Protein AF-A0A1G3ACJ4-F1 (afdb_monomer_lite)

Structure (mmCIF, N/CA/C/O backbone):
data_AF-A0A1G3ACJ4-F1
#
_entry.id   AF-A0A1G3ACJ4-F1
#
loop_
_atom_site.group_PDB
_atom_site.id
_atom_site.type_symbol
_atom_site.label_atom_id
_atom_site.label_alt_id
_atom_site.label_comp_id
_atom_site.label_asym_id
_atom_site.label_entity_id
_atom_site.label_seq_id
_atom_site.pdbx_PDB_ins_code
_atom_site.Cartn_x
_atom_site.Cartn_y
_atom_site.Cartn_z
_atom_site.occupancy
_atom_site.B_iso_or_equiv
_atom_site.auth_seq_id
_atom_site.auth_comp_id
_atom_site.auth_asym_id
_atom_site.auth_atom_id
_atom_site.pdbx_PDB_model_num
ATOM 1 N N . MET A 1 1 ? 41.828 39.506 -102.537 1.00 53.28 1 MET A N 1
ATOM 2 C CA . MET A 1 1 ? 41.657 38.354 -101.626 1.00 53.28 1 MET A CA 1
ATOM 3 C C . MET A 1 1 ? 42.676 38.494 -100.517 1.00 53.28 1 MET A C 1
ATOM 5 O O . MET A 1 1 ? 43.828 38.128 -100.675 1.00 53.28 1 MET A O 1
ATOM 9 N N . THR A 1 2 ? 42.312 39.308 -99.537 1.00 60.16 2 THR A N 1
ATOM 10 C CA . THR A 1 2 ? 43.095 40.489 -99.146 1.00 60.16 2 THR A CA 1
ATOM 11 C C . THR A 1 2 ? 42.819 40.758 -97.682 1.00 60.16 2 THR A C 1
ATOM 13 O O . THR A 1 2 ? 41.672 41.057 -97.383 1.00 60.16 2 THR A O 1
ATOM 16 N N . ALA A 1 3 ? 43.843 40.662 -96.823 1.00 72.06 3 ALA A N 1
ATOM 17 C CA . ALA A 1 3 ? 43.945 41.098 -95.415 1.00 72.06 3 ALA A CA 1
ATOM 18 C C . ALA A 1 3 ? 42.820 40.702 -94.423 1.00 72.06 3 ALA A C 1
ATOM 20 O O . ALA A 1 3 ? 43.112 40.207 -93.339 1.00 72.06 3 ALA A O 1
ATOM 21 N N . VAL A 1 4 ? 41.552 40.886 -94.781 1.00 78.25 4 VAL A N 1
ATOM 22 C CA . VAL A 1 4 ? 40.337 40.529 -94.042 1.00 78.25 4 VAL A CA 1
ATOM 23 C C . VAL A 1 4 ? 40.245 39.024 -93.793 1.00 78.25 4 VAL A C 1
ATOM 25 O O . VAL A 1 4 ? 40.019 38.627 -92.657 1.00 78.25 4 VAL A O 1
ATOM 28 N N . GLU A 1 5 ? 40.497 38.178 -94.799 1.00 78.31 5 GLU A N 1
ATOM 29 C CA . GLU A 1 5 ? 40.516 36.712 -94.621 1.00 78.31 5 GLU A CA 1
ATOM 30 C C . GLU A 1 5 ? 41.613 36.275 -93.639 1.00 78.31 5 GLU A C 1
ATOM 32 O O . GLU 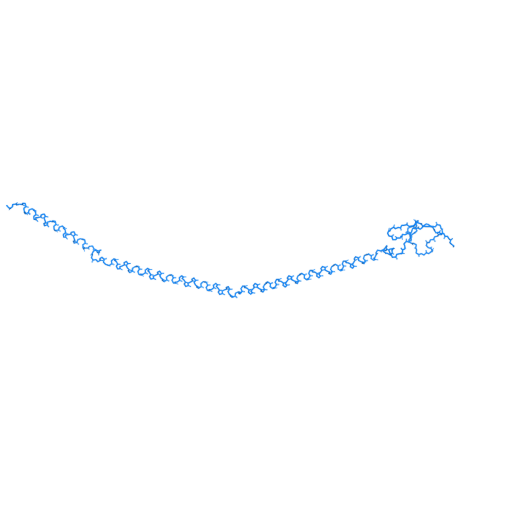A 1 5 ? 41.388 35.417 -92.788 1.00 78.31 5 GLU A O 1
ATOM 37 N N . GLN A 1 6 ? 42.784 36.916 -93.703 1.00 83.12 6 GLN A N 1
ATOM 38 C CA . GLN A 1 6 ? 43.903 36.624 -92.807 1.00 83.12 6 GLN A CA 1
ATOM 39 C C . GLN A 1 6 ? 43.626 37.095 -91.371 1.00 83.12 6 GLN A C 1
ATOM 41 O O . GLN A 1 6 ? 43.953 36.391 -90.418 1.00 83.12 6 GLN A O 1
ATOM 46 N N . ASN A 1 7 ? 42.987 38.256 -91.198 1.00 84.88 7 ASN A N 1
ATOM 47 C CA . ASN A 1 7 ? 42.590 38.767 -89.885 1.00 84.88 7 ASN A CA 1
ATOM 48 C C . ASN A 1 7 ? 41.480 37.902 -89.266 1.00 84.88 7 ASN A C 1
ATOM 50 O O . ASN A 1 7 ? 41.590 37.505 -88.109 1.00 84.88 7 ASN A O 1
ATOM 54 N N . LEU A 1 8 ? 40.476 37.505 -90.057 1.00 87.62 8 LEU A N 1
ATOM 55 C CA . LEU A 1 8 ? 39.421 36.591 -89.621 1.00 87.62 8 LEU A CA 1
ATOM 56 C C . LEU A 1 8 ? 40.005 35.242 -89.182 1.00 87.62 8 LEU A C 1
ATOM 58 O O . LEU A 1 8 ? 39.664 34.746 -88.113 1.00 87.62 8 LEU A O 1
ATOM 62 N N . LYS A 1 9 ? 40.941 34.683 -89.960 1.00 89.69 9 LYS A N 1
ATOM 63 C CA . LYS A 1 9 ? 41.636 33.436 -89.619 1.00 89.69 9 LYS A CA 1
ATOM 64 C C . LYS A 1 9 ? 42.431 33.565 -88.316 1.00 89.69 9 LYS A C 1
ATOM 66 O O . LYS A 1 9 ? 42.367 32.676 -87.473 1.00 89.69 9 LYS A O 1
ATOM 71 N N . ASN A 1 10 ? 43.122 34.687 -88.113 1.00 88.06 10 ASN A N 1
ATOM 72 C CA . ASN A 1 10 ? 43.861 34.953 -86.879 1.00 88.06 10 ASN A CA 1
ATOM 73 C C . ASN A 1 10 ? 42.936 35.116 -85.662 1.00 88.06 10 ASN A C 1
ATOM 75 O O . ASN A 1 10 ? 43.229 34.561 -84.607 1.00 88.06 10 ASN A O 1
ATOM 79 N N . GLN A 1 11 ? 41.808 35.819 -85.800 1.00 90.81 11 GLN A N 1
ATOM 80 C CA . GLN A 1 11 ? 40.818 35.963 -84.725 1.00 90.81 11 GLN A CA 1
ATOM 81 C C . GLN A 1 11 ? 40.123 34.639 -84.393 1.00 90.81 11 GLN A C 1
ATOM 83 O O . GLN A 1 11 ? 39.900 34.344 -83.219 1.00 90.81 11 GLN A O 1
ATOM 88 N N . LEU A 1 12 ? 39.819 33.820 -85.406 1.00 90.62 12 LEU A N 1
ATOM 89 C CA . LEU A 1 12 ? 39.242 32.491 -85.215 1.00 90.62 12 LEU A CA 1
ATOM 90 C C . LEU A 1 12 ? 40.225 31.577 -84.472 1.00 90.62 12 LEU A C 1
ATOM 92 O O . LEU A 1 12 ? 39.853 30.957 -83.481 1.00 90.62 12 LEU A O 1
ATOM 96 N N . ASN A 1 13 ? 41.496 31.569 -84.888 1.00 92.19 13 ASN A N 1
ATOM 97 C CA . ASN A 1 13 ? 42.554 30.814 -84.216 1.00 92.19 13 ASN A CA 1
ATOM 98 C C . ASN A 1 13 ? 42.772 31.295 -82.776 1.00 92.19 13 ASN A C 1
ATOM 100 O O . ASN A 1 13 ? 42.931 30.476 -81.878 1.00 92.19 13 ASN A O 1
ATOM 104 N N . ALA A 1 14 ? 42.733 32.608 -82.529 1.00 90.69 14 ALA A N 1
ATOM 105 C CA . ALA A 1 14 ? 42.829 33.155 -81.179 1.00 90.69 14 ALA A CA 1
ATOM 106 C C . ALA A 1 14 ? 41.651 32.711 -80.294 1.00 90.69 14 ALA A C 1
ATOM 108 O O . ALA A 1 14 ? 41.868 32.319 -79.151 1.00 90.69 14 ALA A O 1
ATOM 109 N N . ARG A 1 15 ? 40.416 32.703 -80.822 1.00 92.50 15 ARG A N 1
ATOM 110 C CA . ARG A 1 15 ? 39.243 32.201 -80.087 1.00 92.50 15 ARG A CA 1
ATOM 111 C C . ARG A 1 15 ? 39.298 30.702 -79.820 1.00 92.50 15 ARG A C 1
ATOM 113 O O . ARG A 1 15 ? 38.922 30.292 -78.728 1.00 92.50 15 ARG A O 1
ATOM 120 N N . ILE A 1 16 ? 39.760 29.905 -80.782 1.00 93.31 16 ILE A N 1
ATOM 121 C CA . ILE A 1 16 ? 39.938 28.458 -80.599 1.00 93.31 16 ILE A CA 1
ATOM 122 C C . ILE A 1 16 ? 40.993 28.201 -79.519 1.00 93.31 16 ILE A C 1
ATOM 124 O O . ILE A 1 16 ? 40.719 27.470 -78.576 1.00 93.31 16 ILE A O 1
ATOM 128 N N . ASN A 1 17 ? 42.142 28.878 -79.584 1.00 93.00 17 ASN A N 1
ATOM 129 C CA . ASN A 1 17 ? 43.199 28.744 -78.579 1.00 93.00 17 ASN A CA 1
ATOM 130 C C . ASN A 1 17 ? 42.731 29.164 -77.177 1.00 93.00 17 ASN A C 1
ATOM 132 O O . ASN A 1 17 ? 43.052 28.489 -76.201 1.00 93.00 17 ASN A O 1
ATOM 136 N N . GLN A 1 18 ? 41.953 30.248 -77.071 1.00 93.06 18 GLN A N 1
ATOM 137 C CA . GLN A 1 18 ? 41.377 30.676 -75.796 1.00 93.06 18 GLN A CA 1
ATOM 138 C C . GLN A 1 18 ? 40.387 29.636 -75.257 1.00 93.06 18 GLN A C 1
ATOM 140 O O . GLN A 1 18 ? 40.488 29.239 -74.102 1.00 93.06 18 GLN A O 1
ATOM 145 N N . ALA A 1 19 ? 39.484 29.129 -76.102 1.00 90.19 19 ALA A N 1
ATOM 146 C CA . ALA A 1 19 ? 38.529 28.096 -75.709 1.00 90.19 19 ALA A CA 1
ATOM 147 C C . ALA A 1 19 ? 39.223 26.784 -75.297 1.00 90.19 19 ALA A C 1
ATOM 149 O O . ALA A 1 19 ? 38.794 26.131 -74.347 1.00 90.19 19 ALA A O 1
ATOM 150 N N . GLU A 1 20 ? 40.318 26.406 -75.963 1.00 89.62 20 GLU A N 1
ATOM 151 C CA . GLU A 1 20 ? 41.140 25.256 -75.576 1.00 89.62 20 GLU A CA 1
ATOM 152 C C . GLU A 1 20 ? 41.832 25.463 -74.223 1.00 89.62 20 GLU A C 1
ATOM 154 O O . GLU A 1 20 ? 41.901 24.531 -73.418 1.00 89.62 20 GLU A O 1
ATOM 159 N N . GLN A 1 21 ? 42.340 26.668 -73.950 1.00 88.00 21 GLN A N 1
ATOM 160 C CA . GLN A 1 21 ? 42.931 27.011 -72.655 1.00 88.00 21 GLN A CA 1
ATOM 161 C C . GLN A 1 21 ? 41.885 26.986 -71.536 1.00 88.00 21 GLN A C 1
ATOM 163 O O . GLN A 1 21 ? 42.122 26.357 -70.503 1.00 88.00 21 GLN A O 1
ATOM 168 N N . ASP A 1 22 ? 40.716 27.583 -71.763 1.00 86.75 22 ASP A N 1
ATOM 169 C CA . ASP A 1 22 ? 39.612 27.600 -70.802 1.00 86.75 22 ASP A CA 1
ATOM 170 C C . ASP A 1 22 ? 39.124 26.173 -70.505 1.00 86.75 22 ASP A C 1
ATOM 172 O O . ASP A 1 22 ? 38.965 25.785 -69.344 1.00 86.75 22 ASP A O 1
ATOM 176 N N . LEU A 1 23 ? 38.984 25.338 -71.542 1.00 84.62 23 LEU A N 1
ATOM 177 C CA . LEU A 1 23 ? 38.618 23.932 -71.391 1.00 84.62 23 LEU A CA 1
ATOM 178 C C . LEU A 1 23 ? 39.677 23.149 -70.603 1.00 84.62 23 LEU A C 1
ATOM 180 O O . LEU A 1 23 ? 39.325 22.347 -69.738 1.00 84.62 23 LEU A O 1
ATOM 184 N N . ARG A 1 24 ? 40.973 23.396 -70.840 1.00 84.81 24 ARG A N 1
ATOM 185 C CA . ARG A 1 24 ? 42.052 22.772 -70.056 1.00 84.81 24 ARG A CA 1
ATOM 186 C C . ARG A 1 24 ? 41.996 23.164 -68.586 1.00 84.81 24 ARG A C 1
ATOM 188 O O . ARG A 1 24 ? 42.242 22.304 -67.749 1.00 84.81 24 ARG A O 1
ATOM 195 N N . ILE A 1 25 ? 41.669 24.414 -68.261 1.00 83.06 25 ILE A N 1
ATOM 196 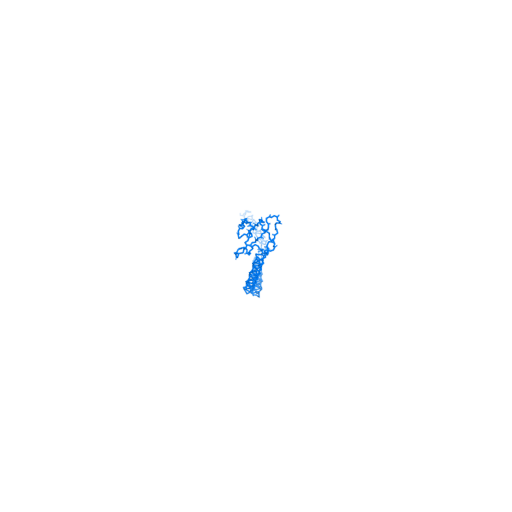C CA . ILE A 1 25 ? 41.537 24.875 -66.871 1.00 83.06 25 ILE A CA 1
ATOM 197 C C . ILE A 1 25 ? 40.345 24.189 -66.191 1.00 83.06 25 ILE A C 1
ATOM 199 O O . ILE A 1 25 ? 40.483 23.679 -65.078 1.00 83.06 25 ILE A O 1
ATOM 203 N N . ILE A 1 26 ? 39.201 24.098 -66.874 1.00 81.75 26 ILE A N 1
ATOM 204 C CA . ILE A 1 26 ? 38.004 23.420 -66.354 1.00 81.75 26 ILE A CA 1
ATOM 205 C C . ILE A 1 26 ? 38.286 21.930 -66.121 1.00 81.75 26 ILE A C 1
ATOM 207 O O . ILE A 1 26 ? 38.018 21.414 -65.038 1.00 81.75 26 ILE A O 1
ATOM 211 N N . LEU A 1 27 ? 38.902 21.248 -67.090 1.00 78.06 27 LEU A N 1
ATOM 212 C CA . LEU A 1 27 ? 39.286 19.836 -66.973 1.00 78.06 27 LEU A CA 1
ATOM 213 C C . LEU A 1 27 ? 40.483 19.607 -66.035 1.00 78.06 27 LEU A C 1
ATOM 215 O O . LEU A 1 27 ? 40.755 18.476 -65.630 1.00 78.06 27 LEU A O 1
ATOM 219 N N . ALA A 1 28 ? 41.225 20.653 -65.670 1.00 79.06 28 ALA A N 1
ATOM 220 C CA . ALA A 1 28 ? 42.271 20.564 -64.660 1.00 79.06 28 ALA A CA 1
ATOM 221 C C . ALA A 1 28 ? 41.711 20.543 -63.232 1.00 79.06 28 ALA A C 1
ATOM 223 O O . ALA A 1 28 ? 42.391 20.053 -62.329 1.00 79.06 28 ALA A O 1
ATOM 224 N N . ASN A 1 29 ? 40.480 21.019 -63.029 1.00 78.56 29 ASN A N 1
ATOM 225 C CA . ASN A 1 29 ? 39.829 21.018 -61.728 1.00 78.56 29 ASN A CA 1
ATOM 226 C C . ASN A 1 29 ? 39.467 19.582 -61.301 1.00 78.56 29 ASN A C 1
ATOM 228 O O . ASN A 1 29 ? 38.840 18.827 -62.049 1.00 78.56 29 ASN A O 1
ATOM 232 N N . ALA A 1 30 ? 39.853 19.210 -60.078 1.00 67.75 30 ALA A N 1
ATOM 233 C CA . ALA A 1 30 ? 39.649 17.877 -59.508 1.00 67.75 30 ALA A CA 1
ATOM 234 C C . ALA A 1 30 ? 38.178 17.422 -59.544 1.00 67.75 30 ALA A C 1
ATOM 236 O O . ALA A 1 30 ? 37.911 16.243 -59.773 1.00 67.75 30 ALA A O 1
ATOM 237 N N . VAL A 1 31 ? 37.239 18.368 -59.419 1.00 73.12 31 VAL A N 1
ATOM 238 C CA . VAL A 1 31 ? 35.789 18.123 -59.490 1.00 73.12 31 VAL A CA 1
ATOM 239 C C . VAL A 1 31 ? 35.368 17.554 -60.850 1.00 73.12 31 VAL A C 1
ATOM 241 O O . VAL A 1 31 ? 34.530 16.661 -60.905 1.00 73.12 31 VAL A O 1
ATOM 244 N N . PHE A 1 32 ? 35.967 18.023 -61.949 1.00 73.25 32 PHE A N 1
ATOM 245 C CA . PHE A 1 32 ? 35.639 17.563 -63.304 1.00 73.25 32 PHE A CA 1
ATOM 246 C C . PHE A 1 32 ? 36.535 16.418 -63.787 1.00 73.25 32 PHE A C 1
ATOM 248 O O . PHE A 1 32 ? 36.164 15.709 -64.720 1.00 73.25 32 PHE A O 1
ATOM 255 N N . ARG A 1 33 ? 37.683 16.190 -63.135 1.00 71.94 33 ARG A N 1
ATOM 256 C CA . ARG A 1 33 ? 38.529 15.011 -63.389 1.00 71.94 33 ARG A CA 1
ATOM 257 C C . ARG A 1 33 ? 37.913 13.724 -62.860 1.00 71.94 33 ARG A C 1
ATOM 259 O O . ARG A 1 33 ? 38.084 12.681 -63.483 1.00 71.94 33 ARG A O 1
ATOM 266 N N . ASN A 1 34 ? 37.225 13.785 -61.720 1.00 75.44 34 ASN A N 1
ATOM 267 C CA . ASN A 1 34 ? 36.557 12.623 -61.143 1.00 75.44 34 ASN A CA 1
ATOM 268 C C . ASN A 1 34 ? 35.243 13.007 -60.438 1.00 75.44 34 ASN A C 1
ATOM 270 O O . ASN A 1 34 ? 35.125 12.876 -59.224 1.00 75.44 34 ASN A O 1
ATOM 274 N N . PRO A 1 35 ? 34.222 13.465 -61.179 1.00 77.31 35 PRO A N 1
ATOM 275 C CA . PRO A 1 35 ? 32.952 13.888 -60.582 1.00 77.31 35 PRO A CA 1
ATOM 276 C C . PRO A 1 35 ? 32.244 12.754 -59.826 1.00 77.31 35 PRO A C 1
ATOM 278 O O . PRO A 1 35 ? 31.490 13.000 -58.887 1.00 77.31 35 PRO A O 1
ATOM 281 N N . LEU A 1 36 ? 32.512 11.500 -60.203 1.00 82.62 36 LEU A N 1
ATOM 282 C CA . LEU A 1 36 ? 31.947 10.329 -59.541 1.00 82.62 36 LEU A CA 1
ATOM 283 C C . LEU A 1 36 ? 32.551 10.072 -58.157 1.00 82.62 36 LEU A C 1
ATOM 285 O O . LEU A 1 36 ? 31.879 9.439 -57.348 1.00 82.62 36 LEU A O 1
ATOM 289 N N . SER A 1 37 ? 33.770 10.540 -57.855 1.00 84.38 37 SER A N 1
ATOM 290 C CA . SER A 1 37 ? 34.347 10.339 -56.520 1.00 84.38 37 SER A CA 1
ATOM 291 C C . SER A 1 37 ? 33.576 11.113 -55.459 1.00 84.38 37 SER A C 1
ATOM 293 O O . SER A 1 37 ? 33.232 10.532 -54.447 1.00 84.38 37 SER A O 1
ATOM 295 N N . LEU A 1 38 ? 33.174 12.358 -55.734 1.00 83.94 38 LEU A N 1
ATOM 296 C CA . LEU A 1 38 ? 32.375 13.163 -54.798 1.00 83.94 38 LEU A CA 1
ATOM 297 C C . LEU A 1 38 ? 31.038 12.498 -54.447 1.00 83.94 38 LEU A C 1
ATOM 299 O O . LEU A 1 38 ? 30.610 12.514 -53.296 1.00 83.94 38 LEU A O 1
ATOM 303 N N . VAL A 1 39 ? 30.384 11.897 -55.444 1.00 88.56 39 VAL A N 1
ATOM 304 C CA . VAL A 1 39 ? 29.134 11.158 -55.234 1.00 88.56 39 VAL A CA 1
ATOM 305 C C . VAL A 1 39 ? 29.391 9.883 -54.433 1.00 88.56 39 VAL A C 1
ATOM 307 O O . VAL A 1 39 ? 28.620 9.584 -53.529 1.00 88.56 39 VAL A O 1
ATOM 310 N N . ARG A 1 40 ? 30.475 9.155 -54.724 1.00 90.00 40 ARG A N 1
ATOM 311 C CA . ARG A 1 40 ? 30.853 7.940 -53.985 1.00 90.00 40 ARG A CA 1
ATOM 312 C C . ARG A 1 40 ? 31.224 8.235 -52.537 1.00 90.00 40 ARG A C 1
ATOM 314 O O . ARG A 1 40 ? 30.780 7.509 -51.659 1.00 90.00 40 ARG A O 1
ATOM 321 N N . ASP A 1 41 ? 31.962 9.309 -52.286 1.00 89.50 41 ASP A N 1
ATOM 322 C CA . ASP A 1 41 ? 32.347 9.733 -50.940 1.00 89.50 41 ASP A CA 1
ATOM 323 C C . ASP A 1 41 ? 31.099 10.117 -50.131 1.00 89.50 41 ASP A C 1
ATOM 325 O O . ASP A 1 41 ? 30.941 9.698 -48.986 1.00 89.50 41 ASP A O 1
ATOM 329 N N . ALA A 1 42 ? 30.156 10.844 -50.747 1.00 89.75 42 ALA A N 1
ATOM 330 C CA . ALA A 1 42 ? 28.875 11.173 -50.126 1.00 89.75 42 ALA A CA 1
ATOM 331 C C . ALA A 1 42 ? 27.997 9.931 -49.876 1.00 89.75 42 ALA A C 1
ATOM 333 O O . ALA A 1 42 ? 27.357 9.840 -48.829 1.00 89.75 42 ALA A O 1
ATOM 334 N N . GLN A 1 43 ? 27.975 8.972 -50.809 1.00 94.81 43 GLN A N 1
ATOM 335 C CA . GLN A 1 43 ? 27.293 7.684 -50.636 1.00 94.81 43 GLN A CA 1
ATOM 336 C C . GLN A 1 43 ? 27.896 6.891 -49.474 1.00 94.81 43 GLN A C 1
ATOM 338 O O . GLN A 1 43 ? 27.156 6.446 -48.604 1.00 94.81 43 GLN A O 1
ATOM 343 N N . GLN A 1 44 ? 29.224 6.794 -49.405 1.00 95.50 44 GLN A N 1
ATOM 344 C CA . GLN A 1 44 ? 29.914 6.114 -48.314 1.00 95.50 44 GLN A CA 1
ATOM 345 C C . GLN A 1 44 ? 29.612 6.773 -46.960 1.00 95.50 44 GLN A C 1
ATOM 347 O O . GLN A 1 44 ? 29.309 6.079 -45.993 1.00 95.50 44 GLN A O 1
ATOM 352 N N . HIS A 1 45 ? 29.623 8.107 -46.889 1.00 96.00 45 HIS A N 1
ATOM 353 C CA . HIS A 1 45 ? 29.247 8.826 -45.669 1.00 96.00 45 HIS A CA 1
ATOM 354 C C . HIS A 1 45 ? 27.797 8.550 -45.252 1.00 96.00 45 HIS A C 1
ATOM 356 O O . HIS A 1 45 ? 27.510 8.393 -44.065 1.00 96.00 45 HIS A O 1
ATOM 362 N N . LEU A 1 46 ? 26.872 8.482 -46.215 1.00 96.50 46 LEU A N 1
ATOM 363 C CA . LEU A 1 46 ? 25.479 8.140 -45.940 1.00 96.50 46 LEU A CA 1
ATOM 364 C C . LEU A 1 46 ? 25.351 6.710 -45.400 1.00 96.50 46 LEU A C 1
ATOM 366 O O . LEU A 1 46 ? 24.611 6.502 -44.440 1.00 96.50 46 LEU A O 1
ATOM 370 N N . ASP A 1 47 ? 26.084 5.754 -45.972 1.00 97.38 47 ASP A N 1
ATOM 371 C CA . ASP A 1 47 ? 26.086 4.358 -45.529 1.00 97.38 47 ASP A CA 1
ATOM 372 C C . ASP A 1 47 ? 26.645 4.217 -44.105 1.00 97.38 47 ASP A C 1
ATOM 374 O O . ASP A 1 47 ? 26.053 3.530 -43.269 1.00 97.38 47 ASP A O 1
ATOM 378 N N . GLU A 1 48 ? 27.738 4.919 -43.789 1.00 97.25 48 GLU A N 1
ATOM 379 C CA . GLU A 1 48 ? 28.329 4.961 -42.446 1.00 97.25 48 GLU A CA 1
ATOM 380 C C . GLU A 1 48 ? 27.355 5.558 -41.417 1.00 97.25 48 GLU A C 1
ATOM 382 O O . GLU A 1 48 ? 27.142 4.982 -40.345 1.00 97.25 48 GLU A O 1
ATOM 387 N N . LEU A 1 49 ? 26.701 6.676 -41.756 1.00 96.88 49 LEU A N 1
ATOM 388 C CA . LEU A 1 49 ? 25.695 7.304 -40.897 1.00 96.88 49 LEU A CA 1
ATOM 389 C C . LEU A 1 49 ? 24.460 6.417 -40.714 1.00 96.88 49 LEU A C 1
ATOM 391 O O . LEU A 1 49 ? 23.942 6.311 -39.600 1.00 96.88 49 LEU A O 1
ATOM 395 N N . ALA A 1 50 ? 23.992 5.759 -41.776 1.00 96.94 50 ALA A N 1
ATOM 396 C CA . ALA A 1 50 ? 22.853 4.851 -41.718 1.00 96.94 50 ALA A CA 1
ATOM 397 C C . ALA A 1 50 ? 23.158 3.630 -40.839 1.00 96.94 50 ALA A C 1
ATOM 399 O O . ALA A 1 50 ? 22.348 3.272 -39.979 1.00 96.94 50 ALA A O 1
ATOM 400 N N . ALA A 1 51 ? 24.339 3.027 -40.997 1.00 96.44 51 ALA A N 1
ATOM 401 C CA . ALA A 1 51 ? 24.788 1.919 -40.161 1.00 96.44 51 ALA A CA 1
ATOM 402 C C . ALA A 1 51 ? 24.912 2.340 -38.687 1.00 96.44 51 ALA A C 1
ATOM 404 O O . ALA A 1 51 ? 24.402 1.647 -37.802 1.00 96.44 51 ALA A O 1
ATOM 405 N N . GLY A 1 52 ? 25.510 3.508 -38.426 1.00 97.44 52 GLY A N 1
ATOM 406 C CA . GLY A 1 52 ? 25.626 4.069 -37.081 1.00 97.44 52 GLY A CA 1
ATOM 407 C C . GLY A 1 52 ? 24.264 4.327 -36.433 1.00 97.44 52 GLY A C 1
ATOM 408 O O . GLY A 1 52 ? 24.042 3.951 -35.282 1.00 97.44 52 GLY A O 1
ATOM 409 N N . LEU A 1 53 ? 23.316 4.896 -37.183 1.00 97.19 53 LEU A N 1
ATOM 410 C CA . LEU A 1 53 ? 21.961 5.149 -36.697 1.00 97.19 53 LEU A CA 1
ATOM 411 C C . LEU A 1 53 ? 21.244 3.851 -36.311 1.00 97.19 53 LEU A C 1
ATOM 413 O O . LEU A 1 53 ? 20.620 3.785 -35.251 1.00 97.19 53 LEU A O 1
ATOM 417 N N . VAL A 1 54 ? 21.344 2.813 -37.145 1.00 97.44 54 VAL A N 1
ATOM 418 C CA . VAL A 1 54 ? 20.737 1.505 -36.864 1.00 97.44 54 VAL A CA 1
ATOM 419 C C . VAL A 1 54 ? 21.295 0.912 -35.572 1.00 97.44 54 VAL A C 1
ATOM 421 O O . VAL A 1 54 ? 20.524 0.401 -34.758 1.00 97.44 54 VAL A O 1
ATOM 424 N N . GLU A 1 55 ? 22.607 0.995 -35.359 1.00 97.50 55 GLU A N 1
ATOM 425 C CA . GLU A 1 55 ? 23.240 0.445 -34.162 1.00 97.50 55 GLU A CA 1
ATOM 426 C C . GLU A 1 55 ? 22.836 1.208 -32.895 1.00 97.50 55 GLU A C 1
ATOM 428 O O . GLU A 1 55 ? 22.455 0.600 -31.892 1.00 97.50 55 GLU A O 1
ATOM 433 N N . VAL A 1 56 ? 22.796 2.542 -32.962 1.00 98.12 56 VAL A N 1
ATOM 434 C CA . VAL A 1 56 ? 22.324 3.380 -31.850 1.00 98.12 56 VAL A CA 1
ATOM 435 C C . VAL A 1 56 ? 20.864 3.072 -31.511 1.00 98.12 56 VAL A C 1
ATOM 437 O O . VAL A 1 56 ? 20.535 2.876 -30.341 1.00 98.12 56 VAL A O 1
ATOM 440 N N . ILE A 1 57 ? 19.982 2.965 -32.511 1.00 97.81 57 ILE A N 1
ATOM 441 C CA . ILE A 1 57 ? 18.564 2.641 -32.290 1.00 97.81 57 ILE A CA 1
ATOM 442 C C . ILE A 1 57 ? 18.411 1.261 -31.637 1.00 97.81 57 ILE A C 1
ATOM 444 O O . ILE A 1 57 ? 17.623 1.109 -30.698 1.00 97.81 57 ILE A O 1
ATOM 448 N N . LYS A 1 58 ? 19.167 0.254 -32.092 1.00 98.06 58 LYS A N 1
ATOM 449 C CA . LYS A 1 58 ? 19.161 -1.086 -31.483 1.00 98.06 58 LYS A CA 1
ATOM 450 C C . LYS A 1 58 ? 19.628 -1.051 -30.030 1.00 98.06 58 LYS A C 1
ATOM 452 O O . LYS A 1 58 ? 18.987 -1.676 -29.180 1.00 98.06 58 LYS A O 1
ATOM 457 N N . GLY A 1 59 ? 20.694 -0.306 -29.740 1.00 98.06 59 GLY A N 1
ATOM 458 C CA . GLY A 1 59 ? 21.199 -0.109 -28.383 1.00 98.06 59 GLY A CA 1
ATOM 459 C C . GLY A 1 59 ? 20.143 0.511 -27.467 1.00 98.06 59 GLY A C 1
ATOM 460 O O . GLY A 1 59 ? 19.802 -0.071 -26.436 1.00 98.06 59 GLY A O 1
ATOM 461 N N . LEU A 1 60 ? 19.539 1.624 -27.896 1.00 98.12 60 LEU A N 1
ATOM 462 C CA . LEU A 1 60 ? 18.486 2.318 -27.147 1.00 98.12 60 LEU A CA 1
ATOM 463 C C . LEU A 1 60 ? 17.269 1.423 -26.887 1.00 98.12 60 LEU A C 1
ATOM 465 O O . LEU A 1 60 ? 16.740 1.396 -25.774 1.00 98.12 60 LEU A O 1
ATOM 469 N N . LEU A 1 61 ? 16.828 0.658 -27.890 1.00 98.19 61 LEU A N 1
ATOM 470 C CA . LEU A 1 61 ? 15.689 -0.245 -27.740 1.00 98.19 61 LEU A CA 1
ATOM 471 C C . LEU A 1 61 ? 15.996 -1.390 -26.767 1.00 98.19 61 LEU A C 1
ATOM 473 O O . LEU A 1 61 ? 15.136 -1.770 -25.971 1.00 98.19 61 LEU A O 1
ATOM 477 N N . THR A 1 62 ? 17.211 -1.934 -26.820 1.00 98.19 62 THR A N 1
ATOM 478 C CA . THR A 1 62 ? 17.658 -3.003 -25.919 1.00 98.19 62 THR A CA 1
ATOM 479 C C . THR A 1 62 ? 17.717 -2.503 -24.479 1.00 98.19 62 THR A C 1
ATOM 481 O O . THR A 1 62 ? 17.167 -3.142 -23.582 1.00 98.19 62 THR A O 1
ATOM 484 N N . GLU A 1 63 ? 18.290 -1.319 -24.255 1.00 97.94 63 GLU A N 1
ATOM 485 C CA . GLU A 1 63 ? 18.348 -0.699 -22.932 1.00 97.94 63 GLU A CA 1
ATOM 486 C C . GLU A 1 63 ? 16.943 -0.398 -22.384 1.00 97.94 63 GLU A C 1
ATOM 488 O O . GLU A 1 63 ? 16.642 -0.705 -21.228 1.00 97.94 63 GLU A O 1
ATOM 493 N N . ALA A 1 64 ? 16.050 0.145 -23.218 1.00 97.62 64 ALA A N 1
ATOM 494 C CA . ALA A 1 64 ? 14.667 0.408 -22.836 1.00 97.62 64 ALA A CA 1
ATOM 495 C C . ALA A 1 64 ? 13.927 -0.884 -22.451 1.00 97.62 64 ALA A C 1
ATOM 497 O O . ALA A 1 64 ? 13.272 -0.930 -21.406 1.00 97.62 64 ALA A O 1
ATOM 498 N N . ARG A 1 65 ? 14.076 -1.960 -23.237 1.00 97.62 65 ARG A N 1
ATOM 499 C CA . ARG A 1 65 ? 13.497 -3.277 -22.918 1.00 97.62 65 ARG A CA 1
ATOM 500 C C . ARG A 1 65 ? 14.045 -3.832 -21.608 1.00 97.62 65 ARG A C 1
ATOM 502 O O . ARG A 1 65 ? 13.261 -4.306 -20.787 1.00 97.62 65 ARG A O 1
ATOM 509 N N . GLN A 1 66 ? 15.351 -3.717 -21.372 1.00 97.50 66 GLN A N 1
ATOM 510 C CA . GLN A 1 66 ? 15.968 -4.182 -20.132 1.00 97.50 66 GLN A CA 1
ATOM 511 C C . GLN A 1 66 ? 15.456 -3.403 -18.914 1.00 97.50 66 GLN A C 1
ATOM 513 O O . GLN A 1 66 ? 15.136 -4.008 -17.887 1.00 97.50 66 GLN A O 1
ATOM 518 N N . LYS A 1 67 ? 15.321 -2.074 -19.022 1.00 97.19 67 LYS A N 1
ATOM 519 C CA . LYS A 1 67 ? 14.745 -1.229 -17.962 1.00 97.19 67 LYS A CA 1
ATOM 520 C C . LYS A 1 67 ? 13.313 -1.649 -17.632 1.00 97.19 67 LYS A C 1
ATOM 522 O O . LYS A 1 67 ? 12.990 -1.807 -16.455 1.00 97.19 67 LYS A O 1
ATOM 527 N N . VAL A 1 68 ? 12.485 -1.890 -18.652 1.00 97.31 68 VAL A N 1
ATOM 528 C CA . VAL A 1 68 ? 11.102 -2.357 -18.471 1.00 97.31 68 VAL A CA 1
ATOM 529 C C . VAL A 1 68 ? 11.063 -3.745 -17.828 1.00 97.31 68 VAL A C 1
ATOM 531 O O . VAL A 1 68 ? 10.346 -3.916 -16.846 1.00 97.31 68 VAL A O 1
ATOM 534 N N . SER A 1 69 ? 11.863 -4.707 -18.302 1.00 96.81 69 SER A N 1
ATOM 535 C CA . SER A 1 69 ? 11.908 -6.067 -17.734 1.00 96.81 69 SER A CA 1
ATOM 536 C C . SER A 1 69 ? 12.335 -6.053 -16.268 1.00 96.81 69 SER A C 1
ATOM 538 O O . SER A 1 69 ? 11.665 -6.621 -15.411 1.00 96.81 69 SER A O 1
ATOM 540 N N . THR A 1 70 ? 13.402 -5.315 -15.953 1.00 96.00 70 THR A N 1
ATOM 541 C CA . THR A 1 70 ? 13.919 -5.207 -14.581 1.00 96.00 70 THR A CA 1
ATOM 542 C C . THR A 1 70 ? 12.903 -4.523 -13.658 1.00 96.00 70 THR A C 1
ATOM 544 O O . THR A 1 70 ? 12.737 -4.914 -12.503 1.00 96.00 70 THR A O 1
ATOM 547 N N . GLY A 1 71 ? 12.203 -3.495 -14.152 1.00 93.75 71 GLY A N 1
ATOM 548 C CA . GLY A 1 71 ? 11.119 -2.840 -13.421 1.00 93.75 71 GLY A CA 1
ATOM 549 C C . GLY A 1 71 ? 9.944 -3.784 -13.163 1.00 93.75 71 GLY A C 1
ATOM 550 O O . GLY A 1 71 ? 9.456 -3.864 -12.037 1.00 93.75 71 GLY A O 1
ATOM 551 N N . TYR A 1 72 ? 9.541 -4.545 -14.180 1.00 94.25 72 TYR A N 1
ATOM 552 C CA . TYR A 1 72 ? 8.475 -5.535 -14.084 1.00 94.25 72 TYR A CA 1
ATOM 553 C C . TYR A 1 72 ? 8.803 -6.637 -13.070 1.00 94.25 72 TYR A C 1
ATOM 555 O O . TYR A 1 72 ? 8.004 -6.892 -12.174 1.00 94.25 72 TYR A O 1
ATOM 563 N N . GLU A 1 73 ? 9.999 -7.226 -13.128 1.00 93.19 73 GLU A N 1
ATOM 564 C CA . GLU A 1 73 ? 10.438 -8.259 -12.180 1.00 93.19 73 GLU A CA 1
ATOM 565 C C . GLU A 1 73 ? 10.436 -7.762 -10.731 1.00 93.19 73 GLU A C 1
ATOM 567 O O . GLU A 1 73 ? 10.006 -8.478 -9.825 1.00 93.19 73 GLU A O 1
ATOM 572 N N . ARG A 1 74 ? 10.859 -6.511 -10.494 1.00 90.06 74 ARG A N 1
ATOM 573 C CA . ARG A 1 74 ? 10.799 -5.891 -9.160 1.00 90.06 74 ARG A CA 1
ATOM 574 C C . ARG A 1 74 ? 9.364 -5.774 -8.655 1.00 90.06 74 ARG A C 1
ATOM 576 O O . ARG A 1 74 ? 9.116 -6.088 -7.492 1.00 90.06 74 ARG A O 1
ATOM 583 N N . VAL A 1 75 ? 8.434 -5.350 -9.514 1.00 89.75 75 VAL A N 1
ATOM 584 C CA . VAL A 1 75 ? 7.008 -5.233 -9.172 1.00 89.75 75 VAL A CA 1
ATOM 585 C C . VAL A 1 75 ? 6.387 -6.608 -8.938 1.00 89.75 75 VAL A C 1
ATOM 587 O O . VAL A 1 75 ? 5.677 -6.786 -7.958 1.00 89.75 75 VAL A O 1
ATOM 590 N N . VAL A 1 76 ? 6.675 -7.602 -9.777 1.00 90.88 76 VAL A N 1
ATOM 591 C CA . VAL A 1 76 ? 6.149 -8.962 -9.597 1.00 90.88 76 VAL A CA 1
ATOM 592 C C . VAL A 1 76 ? 6.673 -9.588 -8.307 1.00 90.88 76 VAL A C 1
ATOM 594 O O . VAL A 1 76 ? 5.897 -10.190 -7.573 1.00 90.88 76 VAL A O 1
ATOM 597 N N . ARG A 1 77 ? 7.953 -9.391 -7.966 1.00 90.25 77 ARG A N 1
ATOM 598 C CA . ARG A 1 77 ? 8.572 -9.971 -6.764 1.00 90.25 77 ARG A CA 1
ATOM 599 C C . ARG A 1 77 ? 7.936 -9.501 -5.455 1.00 90.25 77 ARG A C 1
ATOM 601 O O . ARG A 1 77 ? 7.899 -10.270 -4.498 1.00 90.25 77 ARG A O 1
ATOM 608 N N . ILE A 1 78 ? 7.462 -8.256 -5.391 1.00 86.38 78 ILE A N 1
ATOM 609 C CA . ILE A 1 78 ? 6.757 -7.750 -4.201 1.00 86.38 78 ILE A CA 1
ATOM 610 C C . ILE A 1 78 ? 5.303 -8.233 -4.126 1.00 86.38 78 ILE A C 1
ATOM 612 O O . ILE A 1 78 ? 4.649 -7.984 -3.116 1.00 86.38 78 ILE A O 1
ATOM 616 N N . GLU A 1 79 ? 4.808 -8.903 -5.176 1.00 89.94 79 GLU A N 1
ATOM 617 C CA . GLU A 1 79 ? 3.444 -9.420 -5.319 1.00 89.94 79 GLU A CA 1
ATOM 618 C C . GLU A 1 79 ? 2.407 -8.461 -4.708 1.00 89.94 79 GLU A C 1
ATOM 620 O O . GLU A 1 79 ? 1.776 -8.793 -3.698 1.00 89.94 79 GLU A O 1
ATOM 625 N N . PRO A 1 80 ? 2.231 -7.249 -5.274 1.00 88.69 80 PRO A N 1
ATOM 626 C CA . PRO A 1 80 ? 1.541 -6.143 -4.613 1.00 88.69 80 PRO A CA 1
ATOM 627 C C . PRO A 1 80 ? 0.141 -6.533 -4.148 1.00 88.69 80 PRO A C 1
ATOM 629 O O . PRO A 1 80 ? -0.260 -6.213 -3.035 1.00 88.69 80 PRO A O 1
ATOM 632 N N . HIS A 1 81 ? -0.577 -7.303 -4.968 1.00 89.69 81 HIS A N 1
ATOM 633 C CA . HIS A 1 81 ? -1.900 -7.821 -4.635 1.00 89.69 81 HIS A CA 1
ATOM 634 C C . HIS A 1 81 ? -1.887 -8.744 -3.412 1.00 89.69 81 HIS A C 1
ATOM 636 O O . HIS A 1 81 ? -2.778 -8.651 -2.569 1.00 89.69 81 HIS A O 1
ATOM 642 N N . ARG A 1 82 ? -0.868 -9.600 -3.269 1.00 91.12 82 ARG A N 1
ATOM 643 C CA . ARG A 1 82 ? -0.728 -10.488 -2.110 1.00 91.12 82 ARG A CA 1
ATOM 644 C C . ARG A 1 82 ? -0.327 -9.709 -0.861 1.00 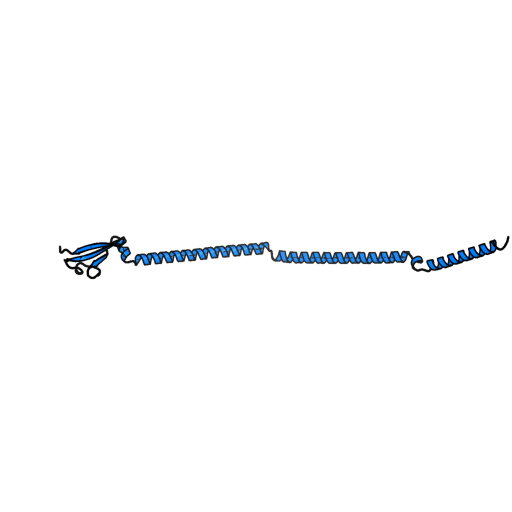91.12 82 ARG A C 1
ATOM 646 O O . ARG A 1 82 ? -0.876 -9.967 0.208 1.00 91.12 82 ARG A O 1
ATOM 653 N N . LEU A 1 83 ? 0.587 -8.744 -0.986 1.00 91.94 83 LEU A N 1
ATOM 654 C CA . LEU A 1 83 ? 0.972 -7.862 0.120 1.00 91.94 83 LEU A CA 1
ATOM 655 C C . LEU A 1 83 ? -0.224 -7.045 0.624 1.00 91.94 83 LEU A C 1
ATOM 657 O O . LEU A 1 83 ? -0.487 -7.033 1.826 1.00 91.94 83 LEU A O 1
ATOM 661 N N . LEU A 1 84 ? -0.966 -6.415 -0.290 1.00 94.12 84 LEU A N 1
ATOM 662 C CA . LEU A 1 84 ? -2.179 -5.664 0.025 1.00 94.12 84 LEU A CA 1
ATOM 663 C C . LEU A 1 84 ? -3.228 -6.570 0.666 1.00 94.12 84 LEU A C 1
ATOM 665 O O . LEU A 1 84 ? -3.711 -6.242 1.741 1.00 94.12 84 LEU A O 1
ATOM 669 N N . GLY A 1 85 ? -3.500 -7.745 0.090 1.00 94.69 85 GLY A N 1
ATOM 670 C CA . GLY A 1 85 ? -4.439 -8.709 0.664 1.00 94.69 85 GLY A CA 1
ATOM 671 C C . GLY A 1 85 ? -4.074 -9.104 2.098 1.00 94.69 85 GLY A C 1
ATOM 672 O O . GLY A 1 85 ? -4.921 -9.050 2.987 1.00 94.69 85 GLY A O 1
ATOM 673 N N . ARG A 1 86 ? -2.797 -9.415 2.361 1.00 94.44 86 ARG A N 1
ATOM 674 C CA . ARG A 1 86 ? -2.313 -9.717 3.719 1.00 94.44 86 ARG A CA 1
ATOM 675 C C . ARG A 1 86 ? -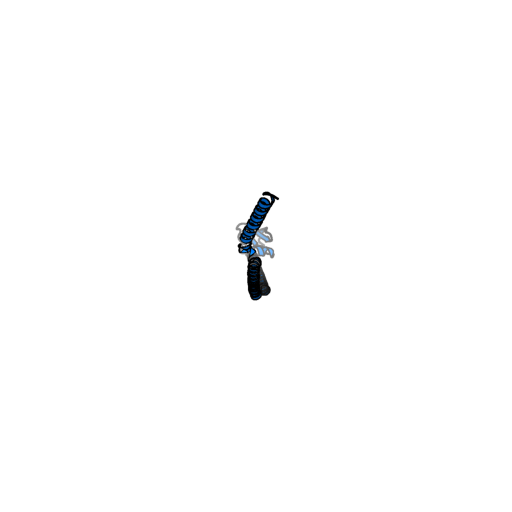2.499 -8.539 4.673 1.00 94.44 86 ARG A C 1
ATOM 677 O O . ARG A 1 86 ? -2.965 -8.746 5.788 1.00 94.44 86 ARG A O 1
ATOM 684 N N . LYS A 1 87 ? -2.157 -7.321 4.244 1.00 95.75 87 LYS A N 1
ATOM 685 C CA . LYS A 1 87 ? -2.285 -6.116 5.075 1.00 95.75 87 LYS A CA 1
ATOM 686 C C . LYS A 1 87 ? -3.740 -5.738 5.339 1.00 95.75 87 LYS A C 1
ATOM 688 O O . LYS A 1 87 ? -4.057 -5.343 6.453 1.00 95.75 87 LYS A O 1
ATOM 693 N N . THR A 1 88 ? -4.634 -5.923 4.373 1.00 97.19 88 THR A N 1
ATOM 694 C CA . THR A 1 88 ? -6.077 -5.740 4.563 1.00 97.19 88 THR A CA 1
ATOM 695 C C . THR A 1 88 ? -6.634 -6.728 5.585 1.00 97.19 88 THR A C 1
ATOM 697 O O . THR A 1 88 ? -7.377 -6.324 6.473 1.00 97.19 88 THR A O 1
ATOM 700 N N . VAL A 1 89 ? -6.248 -8.007 5.509 1.00 97.56 89 VAL A N 1
ATOM 701 C CA . VAL A 1 89 ? -6.660 -9.016 6.502 1.00 97.56 89 VAL A CA 1
ATOM 702 C C . VAL A 1 89 ? -6.135 -8.665 7.897 1.00 97.56 89 VAL A C 1
ATOM 704 O O . VAL A 1 89 ? -6.899 -8.704 8.856 1.00 97.56 89 VAL A O 1
ATOM 707 N N . GLU A 1 90 ? -4.865 -8.269 8.009 1.00 98.00 90 GLU A N 1
ATOM 708 C CA . GLU A 1 90 ? -4.250 -7.848 9.276 1.00 98.00 90 GLU A CA 1
ATOM 709 C C . GLU A 1 90 ? -4.969 -6.636 9.892 1.00 98.00 90 GLU A C 1
ATOM 711 O O . GLU A 1 90 ? -5.284 -6.643 11.080 1.00 98.00 90 GLU A O 1
ATOM 716 N N . LEU A 1 91 ? -5.293 -5.621 9.084 1.00 98.25 91 LEU A N 1
ATOM 717 C CA . LEU A 1 91 ? -6.050 -4.453 9.540 1.00 98.25 91 LEU A CA 1
ATOM 718 C C . LEU A 1 91 ? -7.459 -4.826 10.013 1.00 98.25 91 LEU A C 1
ATOM 720 O O . LEU A 1 91 ? -7.898 -4.338 11.052 1.00 98.25 91 LEU A O 1
ATOM 724 N N . ASN A 1 92 ? -8.151 -5.710 9.291 1.00 98.19 92 ASN A N 1
ATOM 725 C CA . ASN A 1 92 ? -9.489 -6.160 9.672 1.00 98.19 92 ASN A CA 1
ATOM 726 C C . ASN A 1 92 ? -9.483 -6.956 10.988 1.00 98.19 92 ASN A C 1
ATOM 728 O O . ASN A 1 92 ? -10.379 -6.767 11.815 1.00 98.19 92 ASN A O 1
ATOM 732 N N . ASP A 1 93 ? -8.477 -7.810 11.210 1.00 98.06 93 ASP A N 1
ATOM 733 C CA . ASP A 1 93 ? -8.303 -8.528 12.481 1.00 98.06 93 ASP A CA 1
ATOM 734 C C . ASP A 1 93 ? -8.046 -7.556 13.639 1.00 98.06 93 ASP A C 1
ATOM 736 O O . ASP A 1 93 ? -8.750 -7.587 14.652 1.00 98.06 93 ASP A O 1
ATOM 740 N N . LEU A 1 94 ? -7.090 -6.636 13.468 1.00 98.19 94 LEU A N 1
ATOM 741 C CA . LEU A 1 94 ? -6.761 -5.632 14.480 1.00 98.19 94 LEU A CA 1
ATOM 742 C C . LEU A 1 94 ? -7.970 -4.757 14.824 1.00 98.19 94 LEU A C 1
ATOM 744 O O . LEU A 1 94 ? -8.244 -4.536 16.004 1.00 98.19 94 LEU A O 1
ATOM 748 N N . GLN A 1 95 ? -8.729 -4.317 13.818 1.00 98.31 95 GLN A N 1
ATOM 749 C CA . GLN A 1 95 ? -9.948 -3.539 14.021 1.00 98.31 95 GLN A CA 1
ATOM 750 C C . GLN A 1 95 ? -11.006 -4.337 14.791 1.00 98.31 95 GLN A C 1
ATOM 752 O O . GLN A 1 95 ? -11.603 -3.822 15.738 1.00 98.31 95 GLN A O 1
ATOM 757 N N . SER A 1 96 ? -11.224 -5.600 14.418 1.00 97.88 96 SER A N 1
ATOM 758 C CA . SER A 1 96 ? -12.209 -6.467 15.073 1.00 97.88 96 SER A CA 1
ATOM 759 C C . SER A 1 96 ? -11.849 -6.709 16.540 1.00 97.88 96 SER A C 1
ATOM 761 O O . SER A 1 96 ? -12.699 -6.582 17.423 1.00 97.88 96 SER A O 1
ATOM 763 N N . ARG A 1 97 ? -10.569 -6.972 16.822 1.00 98.00 97 ARG A N 1
ATOM 764 C CA . ARG A 1 97 ? -10.051 -7.156 18.184 1.00 98.00 97 ARG A CA 1
ATOM 765 C C . ARG A 1 97 ? -10.136 -5.881 19.015 1.00 98.00 97 ARG A C 1
ATOM 767 O O . ARG A 1 97 ? -10.519 -5.950 20.182 1.00 98.00 97 ARG A O 1
ATOM 774 N N . ALA A 1 98 ? -9.818 -4.727 18.429 1.00 98.00 98 ALA A N 1
ATOM 775 C CA . ALA A 1 98 ? -9.951 -3.437 19.097 1.00 98.00 98 ALA A CA 1
ATOM 776 C C . ALA A 1 98 ? -11.413 -3.161 19.475 1.00 98.00 98 ALA A C 1
ATOM 778 O O . ALA A 1 98 ? -11.699 -2.867 20.635 1.00 98.00 98 ALA A O 1
ATOM 779 N N . ASN A 1 99 ? -12.345 -3.350 18.536 1.00 98.25 99 ASN A N 1
ATOM 780 C CA . ASN A 1 99 ? -13.777 -3.159 18.772 1.00 98.25 99 ASN A CA 1
ATOM 781 C C . ASN A 1 99 ? -14.311 -4.091 19.869 1.00 98.25 99 ASN A C 1
ATOM 783 O O . ASN A 1 99 ? -15.046 -3.647 20.755 1.00 98.25 99 ASN A O 1
ATOM 787 N N . ALA A 1 100 ? -13.921 -5.369 19.843 1.00 97.94 100 ALA A N 1
ATOM 788 C CA . ALA A 1 100 ? -14.313 -6.340 20.861 1.00 97.94 100 ALA A CA 1
ATOM 789 C C . ALA A 1 100 ? -13.766 -5.967 22.250 1.00 97.94 100 ALA A C 1
ATOM 791 O O . ALA A 1 100 ? -14.503 -6.003 23.235 1.00 97.94 100 ALA A O 1
ATOM 792 N N . SER A 1 101 ? -12.497 -5.554 22.325 1.00 98.19 101 SER A N 1
ATOM 793 C CA . SER A 1 101 ? -11.859 -5.128 23.575 1.00 98.19 101 SER A CA 1
ATOM 794 C C . SER A 1 101 ? -12.538 -3.889 24.165 1.00 98.19 101 SER A C 1
ATOM 796 O O . SER A 1 101 ? -12.928 -3.896 25.332 1.00 98.19 101 SER A O 1
ATOM 798 N N . VAL A 1 102 ? -12.773 -2.857 23.347 1.00 98.19 102 VAL A N 1
ATOM 799 C CA . VAL A 1 102 ? -13.474 -1.633 23.768 1.00 98.19 102 VAL A CA 1
ATOM 800 C C . VAL A 1 102 ? -14.880 -1.954 24.271 1.00 98.19 102 VAL A C 1
ATOM 802 O O . VAL A 1 102 ? -15.264 -1.497 25.346 1.00 98.19 102 VAL A O 1
ATOM 805 N N . SER A 1 103 ? -15.628 -2.783 23.540 1.00 98.12 103 SER A N 1
ATOM 806 C CA . SER A 1 103 ? -16.985 -3.178 23.936 1.00 98.12 103 SER A CA 1
ATOM 807 C C . SER A 1 103 ? -16.995 -3.926 25.272 1.00 98.12 103 SER A C 1
ATOM 809 O O . SER A 1 103 ? -17.836 -3.654 26.128 1.00 98.12 103 SER A O 1
ATOM 811 N N . SER A 1 104 ? -16.025 -4.822 25.480 1.00 98.00 104 SER A N 1
ATOM 812 C CA . SER A 1 104 ? -15.858 -5.563 26.733 1.00 98.00 104 SER A CA 1
ATOM 813 C C . SER A 1 104 ? -15.553 -4.633 27.912 1.00 98.00 104 SER A C 1
ATOM 815 O O . SER A 1 104 ? -16.215 -4.708 28.948 1.00 98.00 104 SER A O 1
ATOM 817 N N . VAL A 1 105 ? -14.620 -3.689 27.741 1.00 98.31 105 VAL A N 1
ATOM 818 C CA . VAL A 1 105 ? -14.271 -2.703 28.778 1.00 98.31 105 VAL A CA 1
ATOM 819 C C . VAL A 1 105 ? -15.472 -1.828 29.136 1.00 98.31 105 VAL A C 1
ATOM 821 O O . VAL A 1 105 ? -15.771 -1.657 30.317 1.00 98.31 105 VAL A O 1
ATOM 824 N N . ILE A 1 106 ? -16.200 -1.316 28.139 1.00 98.31 106 ILE A N 1
ATOM 825 C CA . ILE A 1 106 ? -17.394 -0.490 28.369 1.00 98.31 106 ILE A CA 1
ATOM 826 C C . ILE A 1 106 ? -18.462 -1.282 29.131 1.00 98.31 106 ILE A C 1
ATOM 828 O O . ILE A 1 106 ? -19.005 -0.778 30.116 1.00 98.31 106 ILE A O 1
ATOM 832 N N . SER A 1 107 ? -18.735 -2.524 28.720 1.00 97.94 107 SER A N 1
ATOM 833 C CA . SER A 1 107 ? -19.714 -3.388 29.389 1.00 97.94 107 SER A CA 1
ATOM 834 C C . SER A 1 107 ? -19.324 -3.667 30.845 1.00 97.94 107 SER A C 1
ATOM 836 O O . SER A 1 107 ? -20.155 -3.554 31.748 1.00 97.94 107 SER A O 1
ATOM 838 N N . GLN A 1 108 ? -18.041 -3.937 31.102 1.00 97.88 108 GLN A N 1
ATOM 839 C CA . GLN A 1 108 ? -17.527 -4.156 32.451 1.00 97.88 108 GLN A CA 1
ATOM 840 C C . GLN A 1 108 ? -17.670 -2.910 33.334 1.00 97.88 108 GLN A C 1
ATOM 842 O O . GLN A 1 108 ? -18.126 -3.010 34.476 1.00 97.88 108 GLN A O 1
ATOM 847 N N . CYS A 1 109 ? -17.329 -1.731 32.809 1.00 97.69 109 CYS A N 1
ATOM 848 C CA . CYS A 1 109 ? -17.510 -0.463 33.512 1.00 97.69 109 CYS A CA 1
ATOM 849 C C . CYS A 1 109 ? -18.986 -0.183 33.821 1.00 97.69 109 CYS A C 1
ATOM 851 O O . CYS A 1 109 ? -19.299 0.234 34.935 1.00 97.69 109 CYS A O 1
ATOM 853 N N . GLN A 1 110 ? -19.899 -0.451 32.881 1.00 97.50 110 GLN A N 1
ATOM 854 C CA . GLN A 1 110 ? -21.340 -0.305 33.104 1.00 97.50 110 GLN A CA 1
ATOM 855 C C . GLN A 1 110 ? -21.831 -1.227 34.222 1.00 97.50 110 GLN A C 1
ATOM 857 O O . GLN A 1 110 ? -22.489 -0.757 35.146 1.00 97.50 110 GLN A O 1
ATOM 862 N N . MET A 1 111 ? -21.451 -2.509 34.202 1.00 96.94 111 MET A N 1
ATOM 863 C CA . MET A 1 111 ? -21.818 -3.453 35.264 1.00 96.94 111 MET A CA 1
ATOM 864 C C . MET A 1 111 ? -21.299 -3.008 36.637 1.00 96.94 111 MET A C 1
ATOM 866 O O . MET A 1 111 ? -22.037 -3.053 37.623 1.00 96.94 111 MET A O 1
ATOM 870 N N . GLN A 1 112 ? -20.049 -2.541 36.711 1.00 97.00 112 GLN A N 1
ATOM 871 C CA . GLN A 1 112 ? -19.474 -2.019 37.952 1.00 97.00 112 GLN A CA 1
ATOM 872 C C . GLN A 1 112 ? -20.212 -0.771 38.438 1.00 97.00 112 GLN A C 1
ATOM 874 O O . GLN A 1 112 ? -20.542 -0.686 39.621 1.00 97.00 112 GLN A O 1
ATOM 879 N N . LEU A 1 113 ? -20.514 0.168 37.541 1.00 97.00 113 LEU A N 1
ATOM 880 C CA . LEU A 1 113 ? -21.249 1.384 37.874 1.00 97.00 113 LEU A CA 1
ATOM 881 C C . LEU A 1 113 ? -22.647 1.057 38.409 1.00 97.00 113 LEU A C 1
ATOM 883 O O . LEU A 1 113 ? -23.026 1.559 39.465 1.00 97.00 113 LEU A O 1
ATOM 887 N N . THR A 1 114 ? -23.383 0.165 37.741 1.00 95.88 114 THR A N 1
ATOM 888 C CA . THR A 1 114 ? -24.707 -0.281 38.192 1.00 95.88 114 THR A CA 1
ATOM 889 C C . THR A 1 114 ? -24.637 -0.970 39.554 1.00 95.88 114 THR A C 1
ATOM 891 O O . THR A 1 114 ? -25.454 -0.688 40.429 1.00 95.88 114 THR A O 1
ATOM 894 N N . ALA A 1 115 ? -23.636 -1.823 39.787 1.00 93.88 115 ALA A N 1
ATOM 895 C CA . ALA A 1 115 ? -23.454 -2.472 41.082 1.00 93.88 115 ALA A CA 1
ATOM 896 C C . ALA A 1 115 ? -23.178 -1.461 42.209 1.00 93.88 115 ALA A C 1
ATOM 898 O O . ALA A 1 115 ? -23.752 -1.581 43.293 1.00 93.88 115 ALA A O 1
ATOM 899 N N . GLN A 1 116 ? -22.336 -0.452 41.964 1.00 93.50 116 GLN A N 1
ATOM 900 C CA . GLN A 1 116 ? -22.053 0.588 42.957 1.00 93.50 116 GLN A CA 1
ATOM 901 C C . GLN A 1 116 ? -23.255 1.507 43.190 1.00 93.50 116 GLN A C 1
ATOM 903 O O . GLN A 1 116 ? -23.547 1.832 44.339 1.00 93.50 116 GLN A O 1
ATOM 908 N N . ALA A 1 117 ? -24.002 1.859 42.140 1.00 89.88 117 ALA A N 1
ATOM 909 C CA . ALA A 1 117 ? -25.243 2.620 42.264 1.00 89.88 117 ALA A CA 1
ATOM 910 C C . ALA A 1 117 ? -26.278 1.873 43.121 1.00 89.88 117 ALA A C 1
ATOM 912 O O . ALA A 1 117 ? -26.849 2.449 44.045 1.00 89.88 117 ALA A O 1
ATOM 913 N N . ASN A 1 118 ? -26.453 0.567 42.892 1.00 85.44 118 ASN A N 1
ATOM 914 C CA . ASN A 1 118 ? -27.359 -0.265 43.686 1.00 85.44 118 ASN A CA 1
ATOM 915 C C . ASN A 1 118 ? -26.916 -0.377 45.152 1.00 85.44 118 ASN A C 1
ATOM 917 O O . ASN A 1 118 ? -27.752 -0.333 46.054 1.00 85.44 118 ASN A O 1
ATOM 921 N N . ARG A 1 119 ? -25.606 -0.488 45.415 1.00 86.62 119 ARG A N 1
ATOM 922 C CA . ARG A 1 119 ? -25.066 -0.473 46.785 1.00 86.62 119 ARG A CA 1
ATOM 923 C C . ARG A 1 119 ? -25.316 0.862 47.475 1.00 86.62 119 ARG A C 1
ATOM 925 O O . ARG A 1 119 ? -25.754 0.867 48.620 1.00 86.62 119 ARG A O 1
ATOM 932 N N . LEU A 1 120 ? -25.082 1.974 46.782 1.00 86.50 120 LEU A N 1
ATOM 933 C CA . LEU A 1 120 ? -25.344 3.308 47.315 1.00 86.50 120 LEU A CA 1
ATOM 934 C C . LEU A 1 120 ? -26.833 3.496 47.638 1.00 86.50 120 LEU A C 1
ATOM 936 O O . LEU A 1 120 ? -27.168 3.980 48.716 1.00 86.50 120 LEU A O 1
ATOM 940 N N . ALA A 1 121 ? -27.722 3.041 46.752 1.00 79.88 121 ALA A N 1
ATOM 941 C CA . ALA A 1 121 ? -29.163 3.062 46.982 1.00 79.88 121 ALA A CA 1
ATOM 942 C C . ALA A 1 121 ? -29.574 2.209 48.197 1.00 79.88 121 ALA A C 1
ATOM 944 O O . ALA A 1 121 ? -30.396 2.644 48.999 1.00 79.88 121 ALA A O 1
ATOM 945 N N . ALA A 1 122 ? -28.970 1.030 48.376 1.00 75.62 122 ALA A N 1
ATOM 946 C CA . ALA A 1 122 ? -29.233 0.160 49.522 1.00 75.62 122 ALA A CA 1
ATOM 947 C C . ALA A 1 122 ? -28.705 0.723 50.855 1.00 75.62 122 ALA A C 1
ATOM 949 O O . ALA A 1 122 ? -29.259 0.415 51.908 1.00 75.62 122 ALA A O 1
ATOM 950 N N . LEU A 1 123 ? -27.651 1.543 50.822 1.00 76.94 123 LEU A N 1
ATOM 951 C CA . LEU A 1 123 ? -27.114 2.225 52.002 1.00 76.94 123 LEU A CA 1
ATOM 952 C C . LEU A 1 123 ? -27.938 3.448 52.418 1.00 76.94 123 LEU A C 1
ATOM 954 O O . LEU A 1 123 ? -27.704 3.971 53.505 1.00 76.94 123 LEU A O 1
ATOM 958 N N . ASN A 1 124 ? -28.897 3.903 51.603 1.00 69.12 124 ASN A N 1
ATOM 959 C CA . ASN A 1 124 ? -29.808 4.971 51.998 1.00 69.12 124 ASN A CA 1
ATOM 960 C C . ASN A 1 124 ? -30.729 4.454 53.124 1.00 69.12 124 ASN A C 1
ATOM 962 O O . ASN A 1 124 ? -31.600 3.626 52.844 1.00 69.12 124 ASN A O 1
ATOM 966 N N . PRO A 1 125 ? -30.609 4.941 54.375 1.00 65.19 125 PRO A N 1
ATOM 967 C CA . PRO A 1 125 ? -31.422 4.464 55.494 1.00 65.19 125 PRO A CA 1
ATOM 968 C C . PRO A 1 125 ? -32.917 4.695 55.267 1.00 65.19 125 PRO A C 1
ATOM 970 O O . PRO A 1 125 ? -33.730 3.959 55.808 1.00 65.19 125 PRO A O 1
ATOM 973 N N . LYS A 1 126 ? -33.283 5.679 54.433 1.00 69.19 126 LYS A N 1
ATOM 974 C CA . LYS A 1 126 ? -34.670 5.980 54.061 1.00 69.19 126 LYS A CA 1
ATOM 975 C C . LYS A 1 126 ? -35.236 5.023 53.008 1.00 69.19 126 LYS A C 1
ATOM 977 O O . LYS A 1 126 ? -36.446 4.969 52.828 1.00 69.19 126 LYS A O 1
ATOM 982 N N . SER A 1 127 ? -34.403 4.215 52.346 1.00 69.88 127 SER A N 1
ATOM 983 C CA . SER A 1 127 ? -34.877 3.196 51.394 1.00 69.88 127 SER A CA 1
ATOM 984 C C . SER A 1 127 ? -35.734 2.112 52.061 1.00 69.88 127 SER A C 1
ATOM 986 O O . SER A 1 127 ? -36.556 1.481 51.398 1.00 69.88 127 SER A O 1
ATOM 988 N N . VAL A 1 128 ? -35.603 1.924 53.381 1.00 70.50 128 VAL A N 1
ATOM 989 C CA . VAL A 1 128 ? -36.486 1.033 54.148 1.00 70.50 128 VAL A CA 1
ATOM 990 C C . VAL A 1 128 ? -37.903 1.598 54.274 1.00 70.50 128 VAL A C 1
ATOM 992 O O . VAL A 1 128 ? -38.840 0.814 54.378 1.00 70.50 128 VAL A O 1
ATOM 995 N N . LEU A 1 129 ? -38.093 2.922 54.185 1.00 78.94 129 LEU A N 1
ATOM 996 C CA . LEU A 1 129 ? -39.423 3.539 54.237 1.00 78.94 129 LEU A CA 1
ATOM 997 C C . LEU A 1 129 ? -40.287 3.080 53.054 1.00 78.94 129 LEU A C 1
ATOM 999 O O . LEU A 1 129 ? -41.447 2.719 53.229 1.00 78.94 129 LEU A O 1
ATOM 1003 N N . GLN A 1 130 ? -39.678 2.957 51.868 1.00 76.19 130 GLN A N 1
ATOM 1004 C CA . GLN A 1 130 ? -40.317 2.424 50.654 1.00 76.19 130 GLN A CA 1
ATOM 1005 C C . GLN A 1 130 ? -40.742 0.950 50.782 1.00 76.19 130 GLN A C 1
ATOM 1007 O O . GLN A 1 130 ? -41.550 0.462 49.998 1.00 76.19 130 GLN A O 1
ATOM 1012 N N . ARG A 1 131 ? -40.214 0.214 51.771 1.00 76.75 131 ARG A N 1
ATOM 1013 C CA . ARG A 1 131 ? -40.604 -1.176 52.064 1.00 76.75 131 ARG A CA 1
ATOM 1014 C C . ARG A 1 131 ? -41.733 -1.276 53.099 1.00 76.75 131 ARG A C 1
ATOM 1016 O O . ARG A 1 131 ? -41.989 -2.367 53.597 1.00 76.75 131 ARG A O 1
ATOM 1023 N N . GLY A 1 132 ? -42.397 -0.162 53.419 1.00 76.69 132 GLY A N 1
ATOM 1024 C CA . GLY A 1 132 ? -43.529 -0.115 54.349 1.00 76.69 132 GLY A CA 1
ATOM 1025 C C . GLY A 1 132 ? -43.140 0.061 55.818 1.00 76.69 132 GLY A C 1
ATOM 1026 O O . GLY A 1 132 ? -43.973 -0.155 56.695 1.00 76.69 132 GLY A O 1
ATOM 1027 N N . TYR A 1 133 ? -41.892 0.441 56.098 1.00 84.19 133 TYR A N 1
ATOM 1028 C CA . TYR A 1 133 ? -41.454 0.815 57.444 1.00 84.19 133 TYR A CA 1
ATOM 1029 C C . TYR A 1 133 ? -41.591 2.325 57.666 1.00 84.19 133 TYR A C 1
ATOM 1031 O O . TYR A 1 133 ? -41.684 3.101 56.718 1.00 84.19 133 TYR A O 1
ATOM 1039 N N . SER A 1 134 ? -41.560 2.746 58.927 1.00 86.44 134 SER A N 1
ATOM 1040 C CA . SER A 1 134 ? -41.522 4.154 59.313 1.00 86.44 134 SER A CA 1
ATOM 1041 C C . SER A 1 134 ? -40.328 4.436 60.222 1.00 86.44 134 SER A C 1
ATOM 1043 O O . SER A 1 134 ? -39.830 3.547 60.918 1.00 86.44 134 SER A O 1
ATOM 1045 N N . ILE A 1 135 ? -39.853 5.678 60.218 1.00 88.56 135 ILE A N 1
ATOM 1046 C CA . ILE A 1 135 ? -38.841 6.164 61.160 1.00 88.56 135 ILE A CA 1
ATOM 1047 C C . ILE A 1 135 ? -39.545 7.105 62.131 1.00 88.56 135 ILE A C 1
ATOM 1049 O O . ILE A 1 135 ? -40.140 8.089 61.712 1.00 88.56 135 ILE A O 1
ATOM 1053 N N . THR A 1 136 ? -39.501 6.801 63.427 1.00 89.62 136 THR A N 1
ATOM 1054 C CA . THR A 1 136 ? -40.161 7.616 64.459 1.00 89.62 136 THR A CA 1
ATOM 1055 C C . THR A 1 136 ? -39.127 8.336 65.314 1.00 89.62 136 THR A C 1
ATOM 1057 O O . THR A 1 136 ? -38.240 7.702 65.885 1.00 89.62 136 THR A O 1
ATOM 1060 N N . THR A 1 137 ? -39.237 9.654 65.431 1.00 92.06 137 THR A N 1
ATOM 1061 C CA . THR A 1 137 ? -38.361 10.502 66.245 1.00 92.06 137 THR A CA 1
ATOM 1062 C C . THR A 1 137 ? -39.171 11.312 67.253 1.00 92.06 137 THR A C 1
ATOM 1064 O O . THR A 1 137 ? -40.345 11.611 67.045 1.00 92.06 137 THR A O 1
ATOM 1067 N N . SER A 1 138 ? -38.560 11.670 68.381 1.00 90.50 138 SER A N 1
ATOM 1068 C CA . SER A 1 138 ? -39.160 12.622 69.319 1.00 90.50 138 SER A CA 1
ATOM 1069 C C . SER A 1 138 ? -39.146 14.019 68.704 1.00 90.50 138 SER A C 1
ATOM 1071 O O . SER A 1 138 ? -38.093 14.502 68.290 1.00 90.50 138 SER A O 1
ATOM 1073 N N . LYS A 1 139 ? -40.291 14.705 68.691 1.00 89.94 139 LYS A N 1
ATOM 1074 C CA . LYS A 1 139 ? -40.404 16.070 68.156 1.00 89.94 139 LYS A CA 1
ATOM 1075 C C . LYS A 1 139 ? -39.572 17.081 68.948 1.00 89.94 139 LYS A C 1
ATOM 1077 O O . LYS A 1 139 ? -39.111 18.074 68.400 1.00 89.94 139 LYS A O 1
ATOM 1082 N N . GLN A 1 140 ? -39.372 16.823 70.239 1.00 85.94 140 GLN A N 1
ATOM 1083 C CA . GLN A 1 140 ? -38.687 17.738 71.153 1.00 85.94 140 GLN A CA 1
ATOM 1084 C C . GLN A 1 140 ? -37.165 17.599 71.084 1.00 85.94 140 GLN A C 1
ATOM 1086 O O . GLN A 1 140 ? -36.455 18.595 71.176 1.00 85.94 140 GLN A O 1
ATOM 1091 N N . THR A 1 141 ? -36.656 16.373 70.932 1.00 85.69 141 THR A N 1
ATOM 1092 C CA . THR A 1 141 ? -35.208 16.099 70.970 1.00 85.69 141 THR A CA 1
ATOM 1093 C C . THR A 1 141 ? -34.624 15.693 69.620 1.00 85.69 141 THR A C 1
ATOM 1095 O O . THR A 1 141 ? -33.408 15.570 69.500 1.00 85.69 141 THR A O 1
ATOM 1098 N N . GLY A 1 142 ? -35.462 15.411 68.619 1.00 85.12 142 GLY A N 1
ATOM 1099 C CA . GLY A 1 142 ? -35.051 14.833 67.337 1.00 85.12 142 GLY A CA 1
ATOM 1100 C C . GLY A 1 142 ? -34.485 13.411 67.443 1.00 85.12 142 GLY A C 1
ATOM 1101 O O . GLY A 1 142 ? -33.989 12.872 66.456 1.00 85.12 142 GLY A O 1
ATOM 1102 N N . SER A 1 143 ? -34.525 12.790 68.627 1.00 87.19 143 SER A N 1
ATOM 1103 C CA . SER A 1 143 ? -33.910 11.481 68.864 1.00 87.19 143 SER A CA 1
ATOM 1104 C C . SER A 1 143 ? -34.779 10.344 68.333 1.00 87.19 143 SER A C 1
ATOM 1106 O O . SER A 1 143 ? -36.003 10.390 68.437 1.00 87.19 143 SER A O 1
ATOM 1108 N N . LEU A 1 144 ? -34.142 9.308 67.786 1.00 89.31 144 LEU A N 1
ATOM 1109 C CA . LEU A 1 144 ? -34.818 8.129 67.246 1.00 89.31 144 LEU A CA 1
ATOM 1110 C C . LEU A 1 144 ? -35.458 7.298 68.367 1.00 89.31 144 LEU A C 1
ATOM 1112 O O . LEU A 1 144 ? -34.765 6.855 69.283 1.00 89.31 144 LEU A O 1
ATOM 1116 N N . VAL A 1 145 ? -36.757 7.035 68.246 1.00 88.88 145 VAL A N 1
ATOM 1117 C CA . VAL A 1 145 ? -37.525 6.184 69.159 1.00 88.88 145 VAL A CA 1
ATOM 1118 C C . VAL A 1 145 ? -37.414 4.739 68.685 1.00 88.88 145 VAL A C 1
ATOM 1120 O O . VAL A 1 145 ? -37.853 4.409 67.585 1.00 88.88 145 VAL A O 1
ATOM 1123 N N . ARG A 1 146 ? -36.804 3.866 69.493 1.00 88.12 146 ARG A N 1
ATOM 1124 C CA . ARG A 1 146 ? -36.587 2.448 69.143 1.00 88.12 146 ARG A CA 1
ATOM 1125 C C . ARG A 1 146 ? -37.365 1.493 70.037 1.00 88.12 146 ARG A C 1
ATOM 1127 O O . ARG A 1 146 ? -37.656 0.373 69.629 1.00 88.12 146 ARG A O 1
ATOM 1134 N N . ALA A 1 147 ? -37.667 1.910 71.259 1.00 86.56 147 ALA A N 1
ATOM 1135 C CA . ALA A 1 147 ? -38.365 1.113 72.250 1.00 86.56 147 ALA A CA 1
ATOM 1136 C C . ALA A 1 147 ? -39.371 1.968 73.027 1.00 86.56 147 ALA A C 1
ATOM 1138 O O . ALA A 1 147 ? -39.200 3.173 73.180 1.00 86.56 147 ALA A O 1
ATOM 1139 N N . ALA A 1 148 ? -40.388 1.325 73.604 1.00 84.44 148 ALA A N 1
ATOM 1140 C CA . ALA A 1 148 ? -41.423 2.007 74.388 1.00 84.44 148 ALA A CA 1
ATOM 1141 C C . ALA A 1 148 ? -40.872 2.815 75.582 1.00 84.44 148 ALA A C 1
ATOM 1143 O O . ALA A 1 148 ? -41.501 3.768 76.022 1.00 84.44 148 ALA A O 1
ATOM 1144 N N . LYS A 1 149 ? -39.686 2.457 76.095 1.00 86.00 149 LYS A N 1
ATOM 1145 C CA . LYS A 1 149 ? -38.996 3.183 77.176 1.00 86.00 149 LYS A CA 1
ATOM 1146 C C . LYS A 1 149 ? -38.402 4.530 76.746 1.00 86.00 149 LYS A C 1
ATOM 1148 O O . LYS A 1 149 ? -38.033 5.317 77.612 1.00 86.00 149 LYS A O 1
ATOM 1153 N N . ASP A 1 150 ? -38.277 4.765 75.441 1.00 84.12 150 ASP A N 1
ATOM 1154 C CA . ASP A 1 150 ? -37.663 5.975 74.886 1.00 84.12 150 ASP A CA 1
ATOM 1155 C C . ASP A 1 150 ? -38.653 7.149 74.838 1.00 84.12 150 ASP A C 1
ATOM 1157 O O . ASP A 1 150 ? -38.260 8.256 74.484 1.00 84.12 150 ASP A O 1
ATOM 1161 N N . VAL A 1 151 ? -39.926 6.910 75.181 1.00 88.19 151 VAL A N 1
ATOM 1162 C CA . VAL A 1 151 ? -41.001 7.904 75.123 1.00 88.19 151 VAL A CA 1
ATOM 1163 C C . VAL A 1 151 ? -41.841 7.901 76.394 1.00 88.19 151 VAL A C 1
ATOM 1165 O O . VAL A 1 151 ? -42.032 6.866 77.038 1.00 88.19 151 VAL A O 1
ATOM 1168 N N . ARG A 1 152 ? -42.373 9.067 76.765 1.00 87.38 152 ARG A N 1
ATOM 1169 C CA 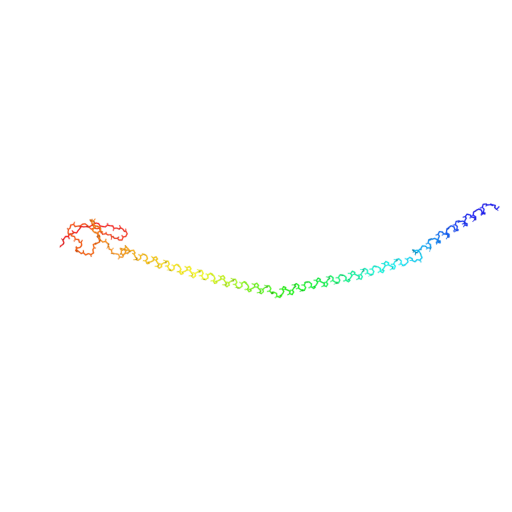. ARG A 1 152 ? -43.264 9.232 77.926 1.00 87.38 152 ARG A CA 1
ATOM 1170 C C . ARG A 1 152 ? -44.671 9.653 77.500 1.00 87.38 152 ARG A C 1
ATOM 1172 O O . ARG A 1 152 ? -44.829 10.337 76.490 1.00 87.38 152 ARG A O 1
ATOM 1179 N N . PRO A 1 153 ? -45.713 9.303 78.278 1.00 87.94 153 PRO A N 1
ATOM 1180 C CA . PRO A 1 153 ? -47.059 9.806 78.034 1.00 87.94 153 PRO A CA 1
ATOM 1181 C C . PRO A 1 153 ? -47.082 11.336 77.964 1.00 87.94 153 PRO A C 1
ATOM 1183 O O . PRO A 1 153 ? -46.563 12.010 78.851 1.00 87.94 153 PRO A O 1
ATOM 1186 N N . GLY A 1 154 ? -47.703 11.869 76.916 1.00 85.69 154 GLY A N 1
ATOM 1187 C CA . GLY A 1 154 ? -47.770 13.299 76.635 1.00 85.69 154 GLY A CA 1
ATOM 1188 C C . GLY A 1 154 ? -46.690 13.829 75.688 1.00 85.69 154 GLY A C 1
ATOM 1189 O O . GLY A 1 154 ? -46.847 14.959 75.229 1.00 85.69 154 GLY A O 1
ATOM 1190 N N . GLU A 1 155 ? -45.653 13.051 75.359 1.00 89.50 155 GLU A N 1
ATOM 1191 C CA . GLU A 1 155 ? -44.636 13.449 74.377 1.00 89.50 155 GLU A CA 1
ATOM 1192 C C . GLU A 1 155 ? -45.174 13.406 72.940 1.00 89.50 155 GLU A C 1
ATOM 1194 O O . GLU A 1 155 ? -46.026 12.580 72.597 1.00 89.50 155 GLU A O 1
ATOM 1199 N N . GLU A 1 156 ? -44.670 14.318 72.106 1.00 91.69 156 GLU A N 1
ATOM 1200 C CA . GLU A 1 156 ? -44.990 14.404 70.680 1.00 91.69 156 GLU A CA 1
ATOM 1201 C C . GLU A 1 156 ? -43.908 13.713 69.844 1.00 91.69 156 GLU A C 1
ATOM 1203 O O . GLU A 1 156 ? -42.709 13.909 70.062 1.00 91.69 156 GLU A O 1
ATOM 1208 N N . LEU A 1 157 ? -44.341 12.922 68.869 1.00 93.00 157 LEU A N 1
ATOM 1209 C CA . LEU A 1 157 ? -43.511 12.133 67.971 1.00 93.00 157 LEU A CA 1
ATOM 1210 C C . LEU A 1 157 ? -43.728 12.580 66.528 1.00 93.00 157 LEU A C 1
ATOM 1212 O O . LEU A 1 157 ? -44.852 12.888 66.131 1.00 93.00 157 LEU A O 1
ATOM 1216 N N . ILE A 1 158 ? -42.657 12.551 65.743 1.00 92.38 158 ILE A N 1
ATOM 1217 C CA . ILE A 1 158 ? -42.685 12.694 64.290 1.00 92.38 158 ILE A CA 1
ATOM 1218 C C . ILE A 1 158 ? -42.426 11.314 63.695 1.00 92.38 158 ILE A C 1
ATOM 1220 O O . ILE A 1 158 ? -41.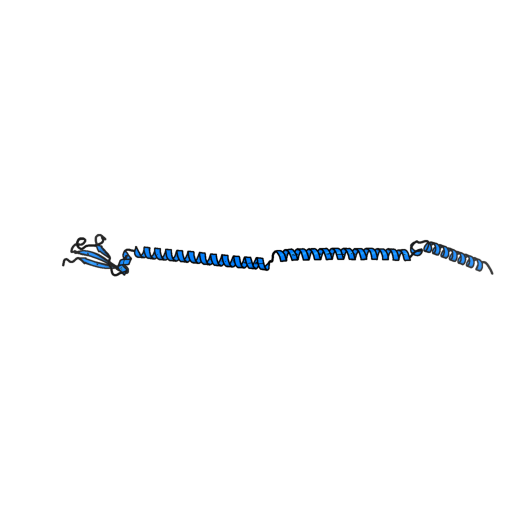405 10.691 63.974 1.00 92.38 158 ILE A O 1
ATOM 1224 N N . THR A 1 159 ? -43.348 10.834 62.871 1.00 90.69 159 THR A N 1
ATOM 1225 C CA . THR A 1 159 ? -43.193 9.599 62.102 1.00 90.69 159 THR A CA 1
ATOM 1226 C C . THR A 1 159 ? -42.994 9.955 60.638 1.00 90.69 159 THR A C 1
ATOM 1228 O O . THR A 1 159 ? -43.887 10.517 60.012 1.00 90.69 159 THR A O 1
ATOM 1231 N N . GLU A 1 160 ? -41.828 9.628 60.097 1.00 89.19 160 GLU A N 1
ATOM 1232 C CA . GLU A 1 160 ? -41.516 9.751 58.677 1.00 89.19 160 GLU A CA 1
ATOM 1233 C C . GLU A 1 160 ? -41.887 8.451 57.952 1.00 89.19 160 GLU A C 1
ATOM 1235 O O . GLU A 1 160 ? -41.468 7.355 58.345 1.00 89.19 160 GLU A O 1
ATOM 1240 N N . LEU A 1 161 ? -42.699 8.589 56.907 1.00 85.31 161 LEU A N 1
ATOM 1241 C CA . LEU A 1 161 ? -43.113 7.539 55.982 1.00 85.31 161 LEU A CA 1
ATOM 1242 C C . LEU A 1 161 ? -42.371 7.682 54.643 1.00 85.31 161 LEU A C 1
ATOM 1244 O O . LEU A 1 161 ? -41.574 8.599 54.442 1.00 85.31 161 LEU A O 1
ATOM 1248 N N . ALA A 1 162 ? -42.639 6.766 53.711 1.00 82.94 162 ALA A N 1
ATOM 1249 C CA . ALA A 1 162 ? -42.159 6.887 52.338 1.00 82.94 162 ALA A CA 1
ATOM 1250 C C . ALA A 1 162 ? -42.554 8.241 51.712 1.00 82.94 162 ALA A C 1
ATOM 1252 O O . ALA A 1 162 ? -43.561 8.850 52.087 1.00 82.94 162 ALA A O 1
ATOM 1253 N N . ASP A 1 163 ? -41.745 8.688 50.750 1.00 81.69 163 ASP A N 1
ATOM 1254 C CA . ASP A 1 163 ? -41.945 9.931 49.991 1.00 81.69 163 ASP A CA 1
ATOM 1255 C C . ASP A 1 163 ? -42.016 11.201 50.858 1.00 81.69 163 ASP A C 1
ATOM 1257 O O . ASP A 1 163 ? -42.755 12.131 50.553 1.00 81.69 163 ASP A O 1
ATOM 1261 N N . GLU A 1 164 ? -41.236 11.236 51.946 1.00 77.38 164 GLU A N 1
ATOM 1262 C CA . GLU A 1 164 ? -41.093 12.398 52.843 1.00 77.38 164 GLU A CA 1
ATOM 1263 C C . GLU A 1 164 ? -42.400 12.819 53.546 1.00 77.38 164 GLU A C 1
ATOM 1265 O O . GLU A 1 164 ? -42.542 13.949 54.014 1.00 77.38 164 GLU A O 1
ATOM 1270 N N . ASN A 1 165 ? -43.353 11.893 53.685 1.00 82.06 165 ASN A N 1
ATOM 1271 C CA . ASN A 1 165 ? -44.598 12.140 54.407 1.00 82.06 165 ASN A CA 1
ATOM 1272 C C . ASN A 1 165 ? -44.371 12.099 55.926 1.00 82.06 165 ASN A C 1
ATOM 1274 O O . ASN A 1 165 ? -44.012 11.059 56.481 1.00 82.06 165 ASN A O 1
ATOM 1278 N N . LEU A 1 166 ? -44.621 13.221 56.606 1.00 89.81 166 LEU A N 1
ATOM 1279 C CA . LEU A 1 166 ? -44.451 13.363 58.054 1.00 89.81 166 LEU A CA 1
ATOM 1280 C C . LEU A 1 166 ? -45.803 13.346 58.776 1.00 89.81 166 LEU A C 1
ATOM 1282 O O . LEU A 1 166 ? -46.719 14.086 58.422 1.00 89.81 166 LEU A O 1
ATOM 1286 N N . ILE A 1 167 ? -45.906 12.528 59.823 1.00 91.25 167 ILE A N 1
ATOM 1287 C CA . ILE A 1 167 ? -47.074 12.451 60.706 1.00 91.25 167 ILE A CA 1
ATOM 1288 C C . ILE A 1 167 ? -46.664 12.851 62.118 1.00 91.25 167 ILE A C 1
ATOM 1290 O O . ILE A 1 167 ? -45.759 12.254 62.702 1.00 91.25 167 ILE A O 1
ATOM 1294 N N . GLU A 1 168 ? -47.376 13.813 62.697 1.00 93.12 168 GLU A N 1
ATOM 1295 C CA . GLU A 1 168 ? -47.247 14.146 64.113 1.00 93.12 168 GLU A CA 1
ATOM 1296 C C . GLU A 1 168 ? -48.242 13.344 64.953 1.00 93.12 168 GLU A C 1
ATOM 1298 O O . GLU A 1 168 ? -49.411 13.187 64.601 1.00 93.12 168 GLU A O 1
ATOM 1303 N N . SER A 1 169 ? -47.775 12.821 66.081 1.00 91.00 169 SER A N 1
ATOM 1304 C CA . SER A 1 169 ? -48.585 11.997 66.980 1.00 91.00 169 SER A CA 1
ATOM 1305 C C . SER A 1 169 ? -48.205 12.243 68.436 1.00 91.00 169 SER A C 1
ATOM 1307 O O . SER A 1 169 ? -47.103 12.695 68.731 1.00 91.00 169 SER A O 1
ATOM 1309 N N . LYS A 1 170 ? -49.128 11.977 69.365 1.00 91.75 170 LYS A N 1
ATOM 1310 C CA . LYS A 1 170 ? -48.922 12.187 70.803 1.00 91.75 170 LYS A CA 1
ATOM 1311 C C . LYS A 1 170 ? -49.090 10.880 71.563 1.00 91.75 170 LYS A C 1
ATOM 1313 O O . LYS A 1 170 ? -50.064 10.162 71.348 1.00 91.75 170 LYS A O 1
ATOM 1318 N N . VAL A 1 171 ? -48.161 10.584 72.468 1.00 88.81 171 VAL A N 1
ATOM 1319 C CA . VAL A 1 171 ? -48.173 9.339 73.245 1.00 88.81 171 VAL A CA 1
ATOM 1320 C C . VAL A 1 171 ? -49.264 9.393 74.313 1.00 88.81 171 VAL A C 1
ATOM 1322 O O . VAL A 1 171 ? -49.259 10.273 75.176 1.00 88.81 171 VAL A O 1
ATOM 1325 N N . ILE A 1 172 ? -50.180 8.424 74.289 1.00 88.06 172 ILE A N 1
ATOM 1326 C CA . ILE A 1 172 ? -51.247 8.261 75.283 1.00 88.06 172 ILE A CA 1
ATOM 1327 C C . ILE A 1 172 ? -50.960 6.987 76.082 1.00 88.06 172 ILE A C 1
ATOM 1329 O O . ILE A 1 172 ? -50.626 5.950 75.512 1.00 88.06 172 ILE A O 1
ATOM 1333 N N . LYS A 1 173 ? -51.065 7.059 77.413 1.00 79.62 173 LYS A N 1
ATOM 1334 C CA . LYS A 1 173 ? -50.903 5.889 78.284 1.00 79.62 173 LYS A CA 1
ATOM 1335 C C . LYS A 1 173 ? -52.150 5.009 78.156 1.00 79.62 173 LYS A C 1
ATOM 1337 O O . LYS A 1 173 ? -53.232 5.473 78.504 1.00 79.62 173 LYS A O 1
ATOM 1342 N N . THR A 1 174 ? -51.982 3.802 77.617 1.00 65.00 174 THR A N 1
ATOM 1343 C CA . THR A 1 174 ? -53.033 2.768 77.560 1.00 65.00 174 THR A CA 1
ATOM 1344 C C . THR A 1 174 ? -52.991 1.915 78.820 1.00 65.00 174 THR A C 1
ATOM 1346 O O . THR A 1 174 ? -51.870 1.727 79.352 1.00 65.00 174 THR A O 1
#

Radius of gyration: 64.71 Å; chains: 1; bounding box: 97×52×180 Å

Sequence (174 aa):
MTAVEQNLKNQLNARINQAEQDLRIILANAVFRNPLSLVRDAQQHLDELAAGLVEVIKGLLTEARQKVSTGYERVVRIEPHRLLGRKTVELNDLQSRANASVSSVISQCQMQLTAQANRLAALNPKSVLQRGYSITTSKQTGSLVRAAKDVRPGEELITELADENLIESKVIKT

Secondary structure (DSSP, 8-state):
--SHHHHHHHHHHHHHHHHHHHHHHHHHSHHHH-HHHHHHHHHHHHHHHHHHHHHHHHHHHHHHHHHHHHHHHHHHHT-HHHHHHHHHHHHHHHHHHHHHHHHHHHHHHHHHHHHHHHHHHHH-GGGGGGGT--EEEETTT-PBP-SGGG--TT-EEEEE-GGG-EEEEE----

Foldseek 3Di:
DDDVVVVVVVVVVVVVVVVVVVVVVVCVDPCNVCVPVVVVVVVVVVVVVVVVVVVVVVVVVVVVVVVVVVVVVVCVVVVVVVVVVVVVVVVVVVVVVVVVVVVVVVVVVVVVVVVVVVVVCVPPPCNVLVVVDKWKAFPVPRHTDDDPVVDDAQTWIWIAHPPRDIDIDGHHDD

pLDDT: mean 88.98, std 8.78, range [53.28, 98.31]